Protein AF-F5T907-F1 (afdb_monomer_lite)

pLDDT: mean 88.0, std 6.4, range [48.5, 95.06]

Structure (mmCIF, N/CA/C/O backbone):
data_AF-F5T907-F1
#
_entry.id   AF-F5T907-F1
#
loop_
_atom_site.group_PDB
_atom_site.id
_atom_site.type_symbol
_atom_site.label_atom_id
_atom_site.label_alt_id
_atom_site.label_comp_id
_atom_site.label_asym_id
_atom_site.label_entity_id
_atom_site.label_seq_id
_atom_site.pdbx_PDB_ins_code
_atom_site.Cartn_x
_atom_site.Cartn_y
_atom_site.Cartn_z
_atom_site.occupancy
_atom_site.B_iso_or_equiv
_atom_site.auth_seq_id
_atom_site.auth_comp_id
_atom_site.auth_asym_id
_atom_site.auth_atom_id
_atom_site.pdbx_PDB_model_num
ATOM 1 N N . MET A 1 1 ? 16.465 23.107 -30.057 1.00 48.50 1 MET A N 1
ATOM 2 C CA . MET A 1 1 ? 15.741 22.705 -28.837 1.00 48.50 1 MET A CA 1
ATOM 3 C C . MET A 1 1 ? 14.932 23.915 -28.417 1.00 48.50 1 MET A C 1
ATOM 5 O O . MET A 1 1 ? 15.476 24.813 -27.793 1.00 48.50 1 MET A O 1
ATOM 9 N N . SER A 1 2 ? 13.709 24.010 -28.932 1.00 58.84 2 SER A N 1
ATOM 10 C CA . SER A 1 2 ? 12.733 25.042 -28.563 1.00 58.84 2 SER A CA 1
ATOM 11 C C . SER A 1 2 ? 12.235 24.749 -27.141 1.00 58.84 2 SER A C 1
ATOM 13 O O . SER A 1 2 ? 12.276 23.588 -26.743 1.00 58.84 2 SER A O 1
ATOM 15 N N . ASP A 1 3 ? 11.837 25.770 -26.382 1.00 72.88 3 ASP A N 1
ATOM 16 C CA . ASP A 1 3 ? 11.489 25.746 -24.950 1.00 72.88 3 ASP A CA 1
ATOM 17 C C . ASP A 1 3 ? 10.916 24.425 -24.375 1.00 72.88 3 ASP A C 1
ATOM 19 O O . ASP A 1 3 ? 10.086 23.791 -25.031 1.00 72.88 3 ASP A O 1
ATOM 23 N N . PRO A 1 4 ? 11.239 24.045 -23.114 1.00 76.94 4 PRO A N 1
ATOM 24 C CA . PRO A 1 4 ? 10.761 22.814 -22.454 1.00 76.94 4 PRO A CA 1
ATOM 25 C C . PRO A 1 4 ? 9.241 22.596 -22.454 1.00 76.94 4 PRO A C 1
ATOM 27 O O . PRO A 1 4 ? 8.782 21.466 -22.317 1.00 76.94 4 PRO A O 1
ATOM 30 N N . PHE A 1 5 ? 8.468 23.676 -22.589 1.00 83.94 5 PHE A N 1
ATOM 31 C CA . PHE A 1 5 ? 7.004 23.669 -22.603 1.00 83.94 5 PHE A CA 1
ATOM 32 C C . PHE A 1 5 ? 6.407 23.999 -23.980 1.00 83.94 5 PHE A C 1
ATOM 34 O O . PHE A 1 5 ? 5.199 24.199 -24.094 1.00 83.94 5 PHE A O 1
ATOM 41 N N . SER A 1 6 ? 7.231 24.096 -25.026 1.00 83.94 6 SER A N 1
ATOM 42 C CA . SER A 1 6 ? 6.741 24.321 -26.386 1.00 83.94 6 SER A CA 1
ATOM 43 C C . SER A 1 6 ? 6.030 23.078 -26.927 1.00 83.94 6 SER A C 1
ATOM 45 O O . SER A 1 6 ? 6.387 21.941 -26.613 1.00 83.94 6 SER A O 1
ATOM 47 N N . LEU A 1 7 ? 4.983 23.297 -27.728 1.00 81.44 7 LEU A N 1
ATOM 48 C CA . LEU A 1 7 ? 4.247 22.206 -28.362 1.00 81.44 7 LEU A CA 1
ATOM 49 C C . LEU A 1 7 ? 5.152 21.457 -29.354 1.00 81.44 7 LEU A C 1
ATOM 51 O O . LEU A 1 7 ? 5.982 22.084 -30.020 1.00 81.44 7 LEU A O 1
ATOM 55 N N . PRO A 1 8 ? 4.991 20.128 -29.477 1.00 77.94 8 PRO A N 1
ATOM 56 C CA . PRO A 1 8 ? 5.799 19.330 -30.383 1.00 77.94 8 PRO A CA 1
ATOM 57 C C . PRO A 1 8 ? 5.642 19.830 -31.822 1.00 77.94 8 PRO A C 1
ATOM 59 O O . PRO A 1 8 ? 4.534 19.995 -32.327 1.00 77.94 8 PRO A O 1
ATOM 62 N N . THR A 1 9 ? 6.768 20.048 -32.498 1.00 80.88 9 THR A N 1
ATOM 63 C CA . THR A 1 9 ? 6.826 20.523 -33.889 1.00 80.88 9 THR A CA 1
ATOM 64 C C . THR A 1 9 ? 6.369 19.479 -34.907 1.00 80.88 9 THR A C 1
ATOM 66 O O . THR A 1 9 ? 6.075 19.827 -36.047 1.00 80.88 9 THR A O 1
ATOM 69 N N . SER A 1 10 ? 6.302 18.204 -34.520 1.00 81.56 10 SER A N 1
ATOM 70 C CA . SER A 1 10 ? 5.773 17.122 -35.350 1.00 81.56 10 SER A CA 1
ATOM 71 C C . SER A 1 10 ? 5.098 16.060 -34.486 1.00 81.56 10 SER A C 1
ATOM 73 O O . SER A 1 10 ? 5.530 15.784 -33.366 1.00 81.56 10 SER A O 1
ATOM 75 N N . PHE A 1 11 ? 4.026 15.468 -35.008 1.00 81.19 11 PHE A N 1
ATOM 76 C CA . PHE A 1 11 ? 3.366 14.328 -34.383 1.00 81.19 11 PHE A CA 1
ATOM 77 C C . PHE A 1 11 ? 4.075 13.045 -34.837 1.00 81.19 11 PHE A C 1
ATOM 79 O O . 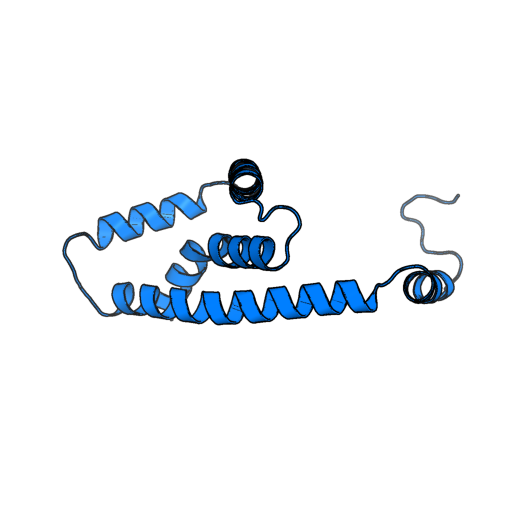PHE A 1 11 ? 4.004 12.695 -36.013 1.00 81.19 11 PHE A O 1
ATOM 86 N N . SER A 1 12 ? 4.779 12.361 -33.928 1.00 84.31 12 SER A N 1
ATOM 87 C CA . SER A 1 12 ? 5.465 11.092 -34.214 1.00 84.31 12 SER A CA 1
ATOM 88 C C . SER A 1 12 ? 5.005 9.987 -33.266 1.00 84.31 12 SER A C 1
ATOM 90 O O . SER A 1 12 ? 4.991 10.156 -32.046 1.00 84.31 12 SER A O 1
ATOM 92 N N . LEU A 1 13 ? 4.646 8.841 -33.847 1.00 87.44 13 LEU A N 1
ATOM 93 C CA . LEU A 1 13 ? 4.290 7.609 -33.135 1.00 87.44 13 LEU A CA 1
ATOM 94 C C . LEU A 1 13 ? 5.496 6.679 -32.915 1.00 87.44 13 LEU A C 1
ATOM 96 O O . LEU A 1 13 ? 5.388 5.682 -32.203 1.00 87.44 13 LEU A O 1
ATOM 100 N N . GLU A 1 14 ? 6.652 7.019 -33.483 1.00 85.38 14 GLU A N 1
ATOM 101 C CA . GLU A 1 14 ? 7.873 6.210 -33.449 1.00 85.38 14 GLU A CA 1
ATOM 102 C C . GLU A 1 14 ? 8.372 5.894 -32.021 1.00 85.38 14 GLU A C 1
ATOM 104 O O . GLU A 1 14 ? 8.703 4.731 -31.756 1.00 85.38 14 GLU A O 1
ATOM 109 N N . PRO A 1 15 ? 8.343 6.840 -31.051 1.00 85.00 15 PRO A N 1
ATOM 110 C CA . PRO A 1 15 ? 8.750 6.550 -29.675 1.00 85.00 15 PRO A CA 1
ATOM 111 C C . PRO A 1 15 ? 7.873 5.488 -29.005 1.00 85.00 15 PRO A C 1
ATOM 113 O O . PRO A 1 15 ? 8.373 4.696 -28.210 1.00 85.00 15 PRO A O 1
ATOM 116 N N . TYR A 1 16 ? 6.582 5.428 -29.348 1.00 84.06 16 TYR A N 1
ATOM 117 C CA . TYR A 1 16 ? 5.672 4.427 -28.796 1.00 84.06 16 TYR A CA 1
ATOM 118 C C . TYR A 1 16 ? 6.034 3.036 -29.316 1.00 84.06 16 TYR A C 1
ATOM 120 O O . TYR A 1 16 ? 6.269 2.136 -28.514 1.00 84.06 16 TYR A O 1
ATOM 128 N N . SER A 1 17 ? 6.180 2.864 -30.636 1.00 85.31 17 SER A N 1
ATOM 129 C CA . SER A 1 17 ? 6.597 1.581 -31.230 1.00 85.31 17 SER A CA 1
ATOM 130 C C . SER A 1 17 ? 7.974 1.114 -30.749 1.00 85.31 17 SER A C 1
ATOM 132 O O . SER A 1 17 ? 8.205 -0.085 -30.577 1.00 85.31 17 SER A O 1
ATOM 134 N N . TYR A 1 18 ? 8.881 2.057 -30.484 1.00 87.69 18 TYR A N 1
ATOM 135 C CA . TYR A 1 18 ? 10.219 1.770 -29.982 1.00 87.69 18 TYR A CA 1
ATOM 136 C C . TYR A 1 18 ? 10.196 1.146 -28.579 1.00 87.69 18 TYR A C 1
ATOM 138 O O . TYR A 1 18 ? 10.950 0.208 -28.321 1.00 87.69 18 TYR A O 1
ATOM 146 N N . ILE A 1 19 ? 9.303 1.595 -27.690 1.00 86.62 19 ILE A N 1
ATOM 147 C CA . ILE A 1 19 ? 9.174 1.037 -26.334 1.00 86.62 19 ILE A CA 1
ATOM 148 C C . ILE A 1 19 ? 8.721 -0.426 -26.387 1.00 86.62 19 ILE A C 1
ATOM 150 O O . ILE A 1 19 ? 9.337 -1.266 -25.736 1.00 86.62 19 ILE A O 1
ATOM 154 N N . PHE A 1 20 ? 7.709 -0.743 -27.202 1.00 84.06 20 PHE A N 1
ATOM 155 C CA . PHE A 1 20 ? 7.212 -2.118 -27.359 1.00 84.06 20 PHE A CA 1
ATOM 156 C C . PHE A 1 20 ? 8.227 -3.064 -28.011 1.00 84.06 20 PHE A C 1
ATOM 158 O O . PHE A 1 20 ? 8.153 -4.269 -27.799 1.00 84.06 20 PHE A O 1
ATOM 165 N N . SER A 1 21 ? 9.157 -2.531 -28.810 1.00 83.44 21 SER A N 1
ATOM 166 C CA . SER A 1 21 ? 10.161 -3.337 -29.515 1.00 83.44 21 SER A CA 1
ATOM 167 C C . SER A 1 21 ? 11.440 -3.545 -28.699 1.00 83.44 21 SER A C 1
ATOM 169 O O . SER A 1 21 ? 12.095 -4.574 -28.835 1.00 83.44 21 SER A O 1
ATOM 171 N N . LYS A 1 22 ? 11.835 -2.557 -27.883 1.00 83.38 22 LYS A N 1
ATOM 172 C CA . LYS A 1 22 ? 13.120 -2.561 -27.166 1.00 83.38 22 LYS A CA 1
ATOM 173 C C . LYS A 1 22 ? 13.020 -3.008 -25.708 1.00 83.38 22 LYS A C 1
ATOM 175 O O . LYS A 1 22 ? 14.021 -3.450 -25.150 1.00 83.38 22 LYS A O 1
ATOM 180 N N . TYR A 1 23 ? 11.845 -2.895 -25.097 1.00 83.25 23 TYR A N 1
ATOM 181 C CA . TYR A 1 23 ? 11.600 -3.299 -23.716 1.00 83.25 23 TYR A CA 1
ATOM 182 C C . TYR A 1 23 ? 10.510 -4.365 -23.661 1.00 83.25 23 TYR A C 1
ATOM 184 O O . TYR A 1 23 ? 9.584 -4.350 -24.470 1.00 83.25 23 TYR A O 1
ATOM 192 N N . ASP A 1 24 ? 10.568 -5.238 -22.652 1.00 83.94 24 ASP A N 1
ATOM 193 C CA . ASP A 1 24 ? 9.463 -6.148 -22.327 1.00 83.94 24 ASP A CA 1
ATOM 194 C C . ASP A 1 24 ? 8.325 -5.394 -21.616 1.00 83.94 24 ASP A C 1
ATOM 196 O O . ASP A 1 24 ? 7.984 -5.617 -20.453 1.00 83.94 24 ASP A O 1
ATOM 200 N N . PHE A 1 25 ? 7.758 -4.420 -22.326 1.00 87.00 25 PHE A N 1
ATOM 201 C CA . PHE A 1 25 ? 6.680 -3.584 -21.820 1.00 87.00 25 PHE A CA 1
ATOM 202 C C . PHE A 1 25 ? 5.445 -4.425 -21.478 1.00 87.00 25 PHE A C 1
ATOM 204 O O . PHE A 1 25 ? 4.785 -4.178 -20.470 1.00 87.00 25 PHE A O 1
ATOM 211 N N . VAL A 1 26 ? 5.158 -5.447 -22.292 1.00 87.25 26 VAL A N 1
ATOM 212 C CA . VAL A 1 26 ? 4.017 -6.347 -22.089 1.00 87.25 26 VAL A CA 1
ATOM 213 C C . VAL A 1 26 ? 4.202 -7.170 -20.813 1.00 87.25 26 VAL A C 1
ATOM 215 O O . VAL A 1 26 ? 3.272 -7.234 -20.011 1.00 8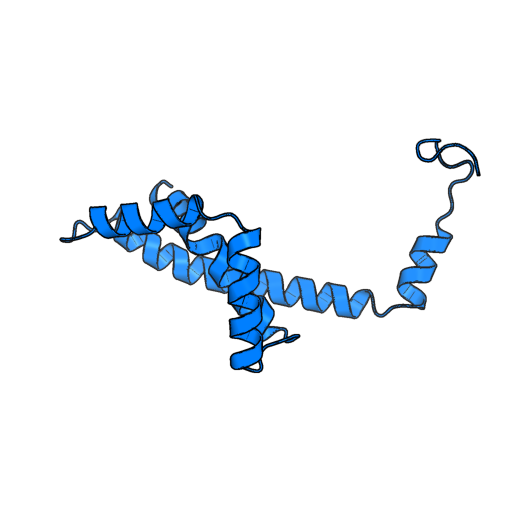7.25 26 VAL A O 1
ATOM 218 N N . GLY A 1 27 ? 5.390 -7.732 -20.568 1.00 87.94 27 GLY A N 1
ATOM 219 C CA . GLY A 1 27 ? 5.690 -8.459 -19.335 1.00 87.94 27 GLY A CA 1
ATOM 220 C C . GLY A 1 27 ? 5.571 -7.583 -18.087 1.00 87.94 27 GLY A C 1
ATOM 221 O O . GLY A 1 27 ? 4.876 -7.948 -17.137 1.00 87.94 27 GLY A O 1
ATOM 222 N N . CYS A 1 28 ? 6.154 -6.379 -18.094 1.00 87.12 28 CYS A N 1
ATOM 223 C CA . CYS A 1 28 ? 6.018 -5.430 -16.981 1.00 87.12 28 CYS A CA 1
ATOM 224 C C . CYS A 1 28 ? 4.558 -5.017 -16.731 1.00 87.12 28 CYS A C 1
ATOM 226 O O . CYS A 1 28 ? 4.127 -4.914 -15.576 1.00 87.12 28 CYS A O 1
ATOM 228 N N . PHE A 1 29 ? 3.786 -4.806 -17.798 1.00 90.12 29 PHE A N 1
ATOM 229 C CA . PHE A 1 29 ? 2.374 -4.451 -17.709 1.00 90.12 29 PHE A CA 1
ATOM 230 C C . PHE A 1 29 ? 1.533 -5.588 -17.117 1.00 90.12 29 PHE A C 1
ATOM 232 O O . PHE A 1 29 ? 0.717 -5.355 -16.221 1.00 90.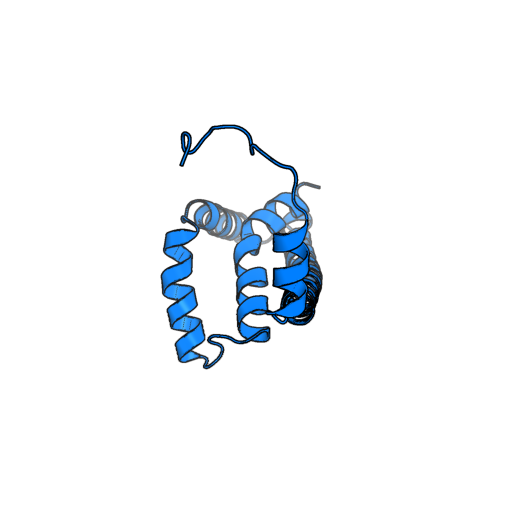12 29 PHE A O 1
ATOM 239 N N . LEU A 1 30 ? 1.759 -6.826 -17.565 1.00 92.94 30 LEU A N 1
ATOM 240 C CA . LEU A 1 30 ? 1.072 -8.005 -17.040 1.00 92.94 30 LEU A CA 1
ATOM 241 C C . LEU A 1 30 ? 1.431 -8.264 -15.577 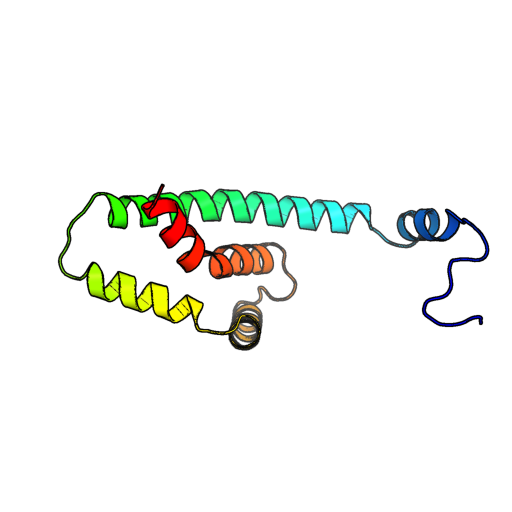1.00 92.94 30 LEU A C 1
ATOM 243 O O . LEU A 1 30 ? 0.529 -8.478 -14.769 1.00 92.94 30 LEU A O 1
ATOM 247 N N . ASN A 1 31 ? 2.712 -8.166 -15.212 1.00 92.31 31 ASN A N 1
ATOM 248 C CA . ASN A 1 31 ? 3.159 -8.305 -13.825 1.00 92.31 31 ASN A CA 1
ATOM 249 C C . ASN A 1 31 ? 2.488 -7.270 -12.915 1.00 92.31 31 ASN A C 1
ATOM 251 O O . ASN A 1 31 ? 1.950 -7.626 -11.868 1.00 92.31 31 ASN A O 1
ATOM 255 N N . SER A 1 32 ? 2.456 -6.004 -13.339 1.00 92.12 32 SER A N 1
ATOM 256 C CA . SER A 1 32 ? 1.807 -4.927 -12.582 1.00 92.12 32 SER A CA 1
ATOM 257 C C . SER A 1 32 ? 0.308 -5.177 -12.429 1.00 92.12 32 SER A C 1
ATOM 259 O O . SER A 1 32 ? -0.226 -5.092 -11.328 1.00 92.12 32 SER A O 1
ATOM 261 N N . THR A 1 33 ? -0.366 -5.561 -13.516 1.00 94.25 33 THR A N 1
ATOM 262 C CA . THR A 1 33 ? -1.806 -5.848 -13.512 1.00 94.25 33 THR A CA 1
ATOM 263 C C . THR A 1 33 ? -2.140 -7.014 -12.584 1.00 94.25 33 THR A C 1
ATOM 265 O O . THR A 1 33 ? -3.054 -6.913 -11.765 1.00 94.25 33 THR A O 1
ATOM 268 N N . LEU A 1 34 ? -1.382 -8.109 -12.668 1.00 93.94 34 LEU A N 1
ATOM 269 C CA . LEU A 1 34 ? -1.599 -9.303 -11.857 1.00 93.94 34 LEU A CA 1
ATOM 270 C C . LEU A 1 34 ? -1.354 -9.023 -10.371 1.00 93.94 34 LEU A C 1
ATOM 272 O O . LEU A 1 34 ? -2.165 -9.413 -9.527 1.00 93.94 34 LEU A O 1
ATOM 276 N N . VAL A 1 35 ? -0.282 -8.298 -10.046 1.00 93.69 35 VAL A N 1
ATOM 277 C CA . VAL A 1 35 ? 0.024 -7.888 -8.670 1.00 93.69 35 VAL A CA 1
ATOM 278 C C . VAL A 1 35 ? -1.051 -6.951 -8.126 1.00 93.69 35 VAL A C 1
ATOM 280 O O . VAL A 1 35 ? -1.585 -7.200 -7.050 1.00 93.69 35 VAL A O 1
ATOM 283 N N . SER A 1 36 ? -1.428 -5.901 -8.859 1.00 93.12 36 SER A N 1
ATOM 284 C CA . SER A 1 36 ? -2.430 -4.940 -8.388 1.00 93.12 36 SER A CA 1
ATOM 285 C C . SER A 1 36 ? -3.804 -5.580 -8.193 1.00 93.12 36 SER A C 1
ATOM 287 O O . SER A 1 36 ? -4.463 -5.306 -7.188 1.00 93.12 36 SER A O 1
ATOM 289 N N . LEU A 1 37 ? -4.237 -6.451 -9.111 1.00 95.06 37 LEU A N 1
ATOM 290 C CA . LEU A 1 37 ? -5.538 -7.114 -9.029 1.00 95.06 37 LEU A CA 1
ATOM 291 C C . LEU A 1 37 ? -5.592 -8.118 -7.871 1.00 95.06 37 LEU A C 1
ATOM 293 O O . LEU A 1 37 ? -6.525 -8.083 -7.068 1.00 95.06 37 LEU A O 1
ATOM 297 N N . SER A 1 38 ? -4.577 -8.980 -7.749 1.00 93.94 38 SER A N 1
ATOM 298 C CA . SER A 1 38 ? -4.506 -9.971 -6.666 1.00 93.94 38 SER A CA 1
ATOM 299 C C . SER A 1 38 ? -4.392 -9.308 -5.292 1.00 93.94 38 SER A C 1
ATOM 301 O O . SER A 1 38 ? -5.142 -9.662 -4.380 1.00 93.94 38 SER A O 1
ATOM 303 N N . ALA A 1 39 ? -3.531 -8.294 -5.155 1.00 93.69 39 ALA A N 1
ATOM 304 C CA . ALA A 1 39 ? -3.381 -7.539 -3.918 1.00 93.69 39 ALA A CA 1
ATOM 305 C C . ALA A 1 39 ? -4.684 -6.831 -3.532 1.00 93.69 39 ALA A C 1
ATOM 307 O O . ALA A 1 39 ? -5.082 -6.885 -2.373 1.00 93.69 39 ALA A O 1
ATOM 308 N N . THR A 1 40 ? -5.385 -6.220 -4.492 1.00 93.81 40 THR A N 1
ATOM 309 C CA . THR A 1 40 ? -6.646 -5.510 -4.229 1.00 93.81 40 THR A CA 1
ATOM 310 C C . THR A 1 40 ? -7.752 -6.462 -3.783 1.00 93.81 40 THR A C 1
ATOM 312 O O . THR A 1 40 ? -8.439 -6.166 -2.809 1.00 93.81 40 THR A O 1
ATOM 315 N N . LEU A 1 41 ? -7.912 -7.616 -4.440 1.00 94.88 41 LEU A N 1
ATOM 316 C CA . LEU A 1 41 ? -8.913 -8.616 -4.053 1.00 94.88 41 LEU A CA 1
ATOM 317 C C . LEU A 1 41 ? -8.659 -9.152 -2.639 1.00 94.88 41 LEU A C 1
ATOM 319 O O . LEU A 1 41 ? -9.575 -9.186 -1.818 1.00 94.88 41 LEU A O 1
ATOM 323 N N . LEU A 1 42 ? -7.412 -9.522 -2.335 1.00 94.50 42 LEU A N 1
ATOM 324 C CA . LEU A 1 42 ? -7.033 -10.011 -1.008 1.00 94.50 42 LEU A CA 1
ATOM 325 C C . LEU A 1 42 ? -7.208 -8.938 0.068 1.00 94.50 42 LEU A C 1
ATOM 327 O O . LEU A 1 42 ? -7.787 -9.203 1.121 1.00 94.50 42 LEU A O 1
ATOM 331 N N . ALA A 1 43 ? -6.751 -7.719 -0.210 1.00 94.31 43 ALA A N 1
ATOM 332 C CA . ALA A 1 43 ? -6.902 -6.583 0.682 1.00 94.31 43 ALA A CA 1
ATOM 333 C C . ALA A 1 43 ? -8.380 -6.313 0.985 1.00 94.31 43 ALA A C 1
ATOM 335 O O . ALA A 1 43 ? -8.760 -6.204 2.145 1.00 94.31 43 ALA A O 1
ATOM 336 N N . LEU A 1 44 ? -9.235 -6.284 -0.040 1.00 94.12 44 LEU A N 1
ATOM 337 C CA . LEU A 1 44 ? -10.661 -6.017 0.113 1.00 94.12 44 LEU A CA 1
ATOM 338 C C . LEU A 1 44 ? -11.356 -7.071 0.981 1.00 94.12 44 LEU A C 1
ATOM 340 O O . LEU A 1 44 ? -12.143 -6.701 1.848 1.00 94.12 44 LEU A O 1
ATOM 344 N N . LEU A 1 45 ? -11.019 -8.355 0.816 1.00 94.44 45 LEU A N 1
ATOM 345 C CA . LEU A 1 45 ? -11.525 -9.425 1.682 1.00 94.44 45 LEU A CA 1
ATOM 346 C C . LEU A 1 45 ? -11.138 -9.193 3.150 1.00 94.44 45 LEU A C 1
ATOM 348 O O . LEU A 1 45 ? -12.002 -9.201 4.026 1.00 94.44 45 LEU A O 1
ATOM 352 N N . ILE A 1 46 ? -9.858 -8.923 3.420 1.00 93.00 46 ILE A N 1
ATOM 353 C CA . ILE A 1 46 ? -9.346 -8.709 4.783 1.00 93.00 46 ILE A CA 1
ATOM 354 C C . ILE A 1 46 ? -9.968 -7.454 5.411 1.00 93.00 46 ILE A C 1
ATOM 356 O O . ILE A 1 46 ? -10.424 -7.473 6.557 1.00 93.00 46 ILE A O 1
ATOM 360 N N . TYR A 1 47 ? -10.012 -6.352 4.663 1.00 93.69 47 TYR A N 1
ATOM 361 C CA . TYR A 1 47 ? -10.525 -5.079 5.156 1.00 93.69 47 TYR A CA 1
ATOM 362 C C . TYR A 1 47 ? -12.028 -5.124 5.391 1.00 93.69 47 TYR A C 1
ATOM 364 O O . TYR A 1 47 ? -12.488 -4.562 6.380 1.00 93.69 47 TYR A O 1
ATOM 372 N N . ALA A 1 48 ? -12.790 -5.804 4.529 1.00 94.12 48 ALA A N 1
ATOM 373 C CA . ALA A 1 48 ? -14.225 -5.979 4.711 1.00 94.12 48 ALA A CA 1
ATOM 374 C C . ALA A 1 48 ? -14.529 -6.760 5.994 1.00 94.12 48 ALA A C 1
ATOM 376 O O . ALA A 1 48 ? -15.398 -6.354 6.764 1.00 94.12 48 ALA A O 1
ATOM 377 N N . MET A 1 49 ? -13.770 -7.824 6.279 1.00 92.75 49 MET A N 1
ATOM 378 C CA . MET A 1 49 ? -13.904 -8.575 7.531 1.00 92.75 49 MET A CA 1
ATOM 379 C C . MET A 1 49 ? -13.620 -7.694 8.754 1.00 92.75 49 MET A C 1
ATOM 381 O O . MET A 1 49 ? -14.394 -7.699 9.712 1.00 92.75 49 MET A O 1
ATOM 385 N N . GLY A 1 50 ? -12.545 -6.900 8.716 1.00 90.88 50 GLY A N 1
ATOM 386 C CA . GLY A 1 50 ? -12.211 -5.967 9.794 1.00 90.88 50 GLY A CA 1
ATOM 387 C C . GLY A 1 50 ? -13.275 -4.881 9.983 1.00 90.88 50 GLY A C 1
ATOM 388 O O . GLY A 1 50 ? -13.771 -4.676 11.091 1.00 90.88 50 GLY A O 1
ATOM 389 N N . ALA A 1 51 ? -13.670 -4.221 8.895 1.00 92.12 51 ALA A N 1
ATOM 390 C CA . ALA A 1 51 ? -14.683 -3.171 8.893 1.00 92.12 51 ALA A CA 1
ATOM 391 C C . ALA A 1 51 ? -16.037 -3.669 9.405 1.00 92.12 51 ALA A C 1
ATOM 393 O O . ALA A 1 51 ? -16.679 -2.974 10.190 1.00 92.12 51 ALA A O 1
ATOM 394 N N . TYR A 1 52 ? -16.436 -4.892 9.045 1.00 93.06 52 TYR A N 1
ATOM 395 C CA . TYR A 1 52 ? -17.670 -5.505 9.528 1.00 93.06 52 TYR A CA 1
ATOM 396 C C . TYR A 1 52 ? -17.698 -5.624 11.057 1.00 93.06 52 TYR A C 1
ATOM 398 O O . TYR A 1 52 ? -18.706 -5.300 11.690 1.00 93.06 52 TYR A O 1
ATOM 406 N N . VAL A 1 53 ? -16.580 -6.028 11.672 1.00 91.56 53 VAL A N 1
ATOM 407 C CA . VAL A 1 53 ? -16.477 -6.126 13.135 1.00 91.56 53 VAL A CA 1
ATOM 408 C C . VAL A 1 53 ? -16.608 -4.749 13.787 1.00 91.56 53 VAL A C 1
ATOM 410 O O . VAL A 1 53 ? -17.376 -4.592 14.738 1.00 91.56 53 VAL A O 1
ATOM 413 N N . PHE A 1 54 ? -15.916 -3.738 13.254 1.00 89.56 54 PHE A N 1
ATOM 414 C CA . PHE A 1 54 ? -16.009 -2.363 13.755 1.00 89.56 54 PHE A CA 1
ATOM 415 C C . PHE A 1 54 ? -17.400 -1.745 13.567 1.00 89.56 54 PHE A C 1
ATOM 417 O O . PHE A 1 54 ? -17.853 -1.007 14.445 1.00 89.56 54 PHE A O 1
ATOM 424 N N . ALA A 1 55 ? -18.091 -2.054 12.470 1.00 90.31 55 ALA A N 1
ATOM 425 C CA . ALA A 1 55 ? -19.420 -1.529 12.179 1.00 90.31 55 ALA A CA 1
ATOM 426 C C . ALA A 1 55 ? -20.507 -2.184 13.047 1.00 90.31 55 ALA A C 1
ATOM 428 O O . ALA A 1 55 ? -21.335 -1.488 13.632 1.00 90.31 55 ALA A O 1
ATOM 429 N N . LYS A 1 56 ? -20.502 -3.520 13.164 1.00 88.81 56 LYS A N 1
ATOM 430 C CA . LYS A 1 56 ? -21.627 -4.274 13.740 1.00 88.81 56 LYS A CA 1
ATOM 431 C C . LYS A 1 56 ? -21.487 -4.587 15.231 1.00 88.81 56 LYS A C 1
ATOM 433 O O . LYS A 1 56 ? -22.500 -4.694 15.918 1.00 88.81 56 LYS A O 1
ATOM 438 N N . TYR A 1 57 ? -20.267 -4.735 15.751 1.00 90.25 57 TYR A N 1
ATOM 439 C CA . TYR A 1 57 ? -20.045 -5.162 17.135 1.00 90.25 57 TYR A CA 1
ATOM 440 C C . TYR A 1 57 ? -19.594 -4.007 18.036 1.00 90.25 57 TYR A C 1
ATOM 442 O O . TYR A 1 57 ? -18.856 -3.103 17.631 1.00 90.25 57 TYR A O 1
ATOM 450 N N . ASN A 1 58 ? -20.025 -4.055 19.299 1.00 85.56 58 ASN A N 1
ATOM 451 C CA . ASN A 1 58 ? -19.573 -3.168 20.368 1.00 85.56 58 ASN A CA 1
ATOM 452 C C . ASN A 1 58 ? -18.809 -4.007 21.394 1.00 85.56 58 ASN A C 1
ATOM 454 O O . ASN A 1 58 ? -19.411 -4.710 22.199 1.00 85.56 58 ASN A O 1
ATOM 458 N N . PHE A 1 59 ? -17.481 -3.960 21.321 1.00 91.19 59 PHE A N 1
ATOM 459 C CA . PHE A 1 59 ? -16.580 -4.722 22.184 1.00 91.19 59 PHE A CA 1
ATOM 460 C C . PHE A 1 59 ? -15.711 -3.777 23.033 1.00 91.19 59 PHE A C 1
ATOM 462 O O . PHE A 1 59 ? -15.427 -2.647 22.606 1.00 91.19 59 PHE A O 1
ATOM 469 N N . PRO A 1 60 ? -15.274 -4.204 24.232 1.00 86.94 60 PRO A N 1
ATOM 470 C CA . PRO A 1 60 ? -14.391 -3.396 25.066 1.00 86.94 60 PRO A CA 1
ATOM 471 C C . PRO A 1 60 ? -13.050 -3.183 24.345 1.00 86.94 60 PRO A C 1
ATOM 473 O O . PRO A 1 60 ? -12.385 -4.140 23.965 1.00 86.94 60 PRO A O 1
ATOM 476 N N . GLY A 1 61 ? -12.671 -1.920 24.112 1.00 91.00 61 GLY A N 1
ATOM 477 C CA . GLY A 1 61 ? -11.453 -1.544 23.371 1.00 91.00 61 GLY A CA 1
ATOM 478 C C . GLY A 1 61 ? -11.675 -1.046 21.936 1.00 91.00 61 GLY A C 1
ATOM 479 O O . GLY A 1 61 ? -10.728 -0.568 21.313 1.00 91.00 61 GLY A O 1
ATOM 480 N N . LYS A 1 62 ? -12.916 -1.061 21.426 1.00 88.81 62 LYS A N 1
ATOM 481 C CA . LYS A 1 62 ? -13.267 -0.557 20.082 1.00 88.81 62 LYS A CA 1
ATOM 482 C C . LYS A 1 62 ? -12.734 0.852 19.804 1.00 88.81 62 LYS A C 1
ATOM 484 O O . LYS A 1 62 ? -12.091 1.072 18.781 1.00 88.81 62 LYS A O 1
ATOM 489 N N . ASN A 1 63 ? -12.945 1.784 20.734 1.00 89.00 63 ASN A N 1
ATOM 490 C CA . ASN A 1 63 ? -12.490 3.170 20.583 1.00 89.00 63 ASN A CA 1
ATOM 491 C C . ASN A 1 63 ? -10.962 3.285 20.568 1.00 89.00 63 ASN A C 1
ATOM 493 O O . ASN A 1 63 ? -10.422 4.072 19.798 1.00 89.00 63 ASN A O 1
ATOM 497 N N . LEU A 1 64 ? -10.261 2.481 21.374 1.00 93.19 64 LEU A N 1
ATOM 498 C CA . LEU A 1 64 ? -8.800 2.483 21.404 1.00 93.19 64 LEU A CA 1
ATOM 499 C C . LEU A 1 64 ? -8.229 2.016 20.061 1.00 93.19 64 LEU A C 1
ATOM 501 O O . LEU A 1 64 ? -7.386 2.699 19.486 1.00 93.19 64 LEU A O 1
ATOM 505 N N . LEU A 1 65 ? -8.726 0.894 19.530 1.00 91.06 65 LEU A N 1
ATOM 506 C CA . LEU A 1 65 ? -8.297 0.400 18.220 1.00 91.06 65 LEU A CA 1
ATOM 507 C C . LEU A 1 65 ? -8.633 1.389 17.100 1.00 91.06 65 LEU A C 1
ATOM 509 O O . LEU A 1 65 ? -7.816 1.599 16.210 1.00 91.06 65 LEU A O 1
ATOM 513 N N . PHE A 1 66 ? -9.803 2.029 17.154 1.00 87.12 66 PHE A N 1
ATOM 514 C CA . PHE A 1 66 ? -10.195 3.039 16.172 1.00 87.12 66 PHE A CA 1
ATOM 515 C C . PHE A 1 66 ? -9.246 4.248 16.167 1.00 87.12 66 PHE A C 1
ATOM 517 O O . PHE A 1 66 ? -8.841 4.720 15.102 1.00 87.12 66 PHE A O 1
ATOM 524 N N . ILE A 1 67 ? -8.841 4.722 17.350 1.00 89.88 67 ILE A N 1
ATOM 525 C CA . ILE A 1 67 ? -7.857 5.803 17.490 1.00 89.88 67 ILE A CA 1
ATOM 526 C C . ILE A 1 67 ? -6.495 5.362 16.945 1.00 89.88 67 ILE A C 1
ATOM 528 O O . ILE A 1 67 ? -5.905 6.087 16.146 1.00 89.88 67 ILE A O 1
ATOM 532 N N . LEU A 1 68 ? -6.020 4.166 17.311 1.00 91.12 68 LEU A N 1
ATOM 533 C CA . LEU A 1 68 ? -4.753 3.623 16.808 1.00 91.12 68 LEU A CA 1
ATOM 534 C C . LEU A 1 68 ? -4.742 3.542 15.278 1.00 91.12 68 LEU A C 1
ATOM 536 O O . LEU A 1 68 ? -3.795 4.014 14.651 1.00 91.12 68 LEU A O 1
ATOM 540 N N . TYR A 1 69 ? -5.816 3.030 14.673 1.00 87.56 69 TYR A N 1
ATOM 541 C CA . TYR A 1 69 ? -5.969 3.005 13.219 1.00 87.56 69 TYR A CA 1
ATOM 542 C C . TYR A 1 69 ? -5.924 4.402 12.607 1.00 87.56 69 TYR A C 1
ATOM 544 O O . TYR A 1 69 ? -5.201 4.629 11.637 1.00 87.56 69 TYR A O 1
ATOM 552 N N . SER A 1 70 ? -6.642 5.353 13.199 1.00 88.12 70 SER A N 1
ATOM 553 C CA . SER A 1 70 ? -6.710 6.728 12.701 1.00 88.12 70 SER A CA 1
ATOM 554 C C . SER A 1 70 ? -5.347 7.429 12.735 1.00 88.12 70 SER A C 1
ATOM 556 O O . SER A 1 70 ? -5.013 8.157 11.804 1.00 88.12 70 SER A O 1
ATOM 558 N N . ILE A 1 71 ? -4.512 7.168 13.748 1.00 91.44 71 ILE A N 1
ATOM 559 C CA . ILE A 1 71 ? -3.163 7.753 13.850 1.00 91.44 71 ILE A CA 1
ATOM 560 C C . ILE A 1 71 ? -2.262 7.295 12.694 1.00 91.44 71 ILE A C 1
ATOM 562 O O . ILE A 1 71 ? -1.445 8.075 12.208 1.00 91.44 71 ILE A O 1
ATOM 566 N N . THR A 1 72 ? -2.427 6.070 12.185 1.00 88.69 72 THR A N 1
ATOM 567 C CA . THR A 1 72 ? -1.612 5.582 11.054 1.00 88.69 72 THR A CA 1
ATOM 568 C C . THR A 1 72 ? -1.835 6.364 9.751 1.00 88.69 72 THR A C 1
ATOM 570 O O . THR A 1 72 ? -0.949 6.381 8.889 1.00 88.69 72 THR A O 1
ATOM 573 N N .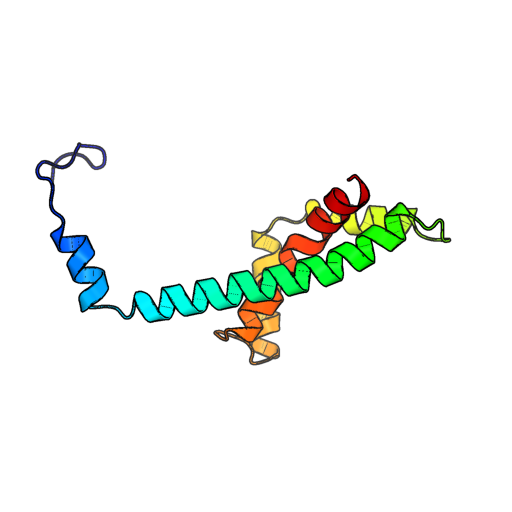 LEU A 1 73 ? -2.978 7.051 9.618 1.00 87.38 73 LEU A N 1
ATOM 574 C CA . LEU A 1 73 ? -3.276 7.942 8.491 1.00 87.38 73 LEU A CA 1
ATOM 575 C C . LEU A 1 73 ? -2.431 9.219 8.528 1.00 87.38 73 LEU A C 1
ATOM 577 O O . LEU A 1 73 ? -2.145 9.789 7.479 1.00 87.38 73 LEU A O 1
ATOM 581 N N . LEU A 1 74 ? -2.002 9.644 9.721 1.00 90.19 74 LEU A N 1
ATOM 582 C CA . LEU A 1 74 ? -1.153 10.822 9.908 1.00 90.19 74 LEU A CA 1
ATOM 583 C C . LEU A 1 74 ? 0.298 10.555 9.500 1.00 90.19 74 LEU A C 1
ATOM 585 O O . LEU A 1 74 ? 1.049 11.494 9.243 1.00 90.19 74 LEU A O 1
ATOM 589 N N . VAL A 1 75 ? 0.709 9.284 9.441 1.00 88.88 75 VAL A N 1
ATOM 590 C CA . VAL A 1 75 ? 2.080 8.914 9.091 1.00 88.88 75 VAL A CA 1
ATOM 591 C C . VAL A 1 75 ? 2.285 9.076 7.577 1.00 88.88 75 VAL A C 1
ATOM 593 O O . VAL A 1 75 ? 1.635 8.363 6.797 1.00 88.88 75 VAL A O 1
ATOM 596 N N . PRO A 1 76 ? 3.220 9.942 7.136 1.00 88.56 76 PRO A N 1
ATOM 597 C CA . PRO A 1 76 ? 3.480 10.174 5.720 1.00 88.56 76 PRO A CA 1
ATOM 598 C C . PRO A 1 76 ? 3.881 8.888 4.997 1.00 88.56 76 PRO A C 1
ATOM 600 O O . PRO A 1 76 ? 4.665 8.090 5.515 1.00 88.56 76 PRO A O 1
ATOM 603 N N . ALA A 1 77 ? 3.398 8.708 3.765 1.00 83.62 77 ALA A N 1
ATOM 604 C CA . ALA A 1 77 ? 3.707 7.525 2.957 1.00 83.62 77 ALA A CA 1
ATOM 605 C C . ALA A 1 77 ? 5.222 7.311 2.784 1.00 83.62 77 ALA A C 1
ATOM 607 O O . ALA A 1 77 ? 5.701 6.190 2.923 1.00 83.62 77 ALA A O 1
ATOM 608 N N . GLN A 1 78 ? 5.975 8.396 2.582 1.00 87.56 78 GLN A N 1
ATOM 609 C CA . GLN A 1 78 ? 7.430 8.350 2.406 1.00 87.56 78 GLN A CA 1
ATOM 610 C C . GLN A 1 78 ? 8.167 7.878 3.670 1.00 87.56 78 GLN A C 1
ATOM 612 O O . GLN A 1 78 ? 9.112 7.102 3.580 1.00 87.56 78 GLN A O 1
ATOM 617 N N . SER A 1 79 ? 7.690 8.270 4.858 1.00 91.19 79 SER A N 1
ATOM 618 C CA . SER A 1 79 ? 8.270 7.829 6.137 1.00 91.19 79 SER A CA 1
ATOM 619 C C . SER A 1 79 ? 8.044 6.332 6.383 1.00 91.19 79 SER A C 1
ATOM 621 O O . SER A 1 79 ? 8.912 5.653 6.921 1.00 91.19 79 SER A O 1
ATOM 623 N N . LYS A 1 80 ? 6.906 5.788 5.924 1.00 87.12 80 LYS A N 1
ATOM 624 C CA . LYS A 1 80 ? 6.596 4.348 5.995 1.00 87.12 80 LYS A CA 1
ATOM 625 C C . LYS A 1 80 ? 7.374 3.518 4.977 1.00 87.12 80 LYS A C 1
ATOM 627 O O . LYS A 1 80 ? 7.690 2.367 5.258 1.00 87.12 80 LYS A O 1
ATOM 632 N N . ALA A 1 81 ? 7.680 4.079 3.809 1.00 88.69 81 ALA A N 1
ATOM 633 C CA . ALA A 1 81 ? 8.364 3.354 2.744 1.00 88.69 81 ALA A CA 1
ATOM 634 C C . ALA A 1 81 ? 9.744 2.849 3.194 1.00 88.69 81 ALA A C 1
ATOM 636 O O . ALA A 1 81 ? 10.043 1.669 3.035 1.00 88.69 81 ALA A O 1
ATOM 637 N N . GLN A 1 82 ? 10.545 3.710 3.832 1.00 91.00 82 GLN A N 1
ATOM 638 C CA . GLN A 1 82 ? 11.895 3.375 4.298 1.00 91.00 82 GLN A CA 1
ATOM 639 C C . GLN A 1 82 ? 11.954 2.094 5.165 1.00 91.00 82 GLN A C 1
ATOM 641 O O . GLN A 1 82 ? 12.681 1.168 4.799 1.00 91.00 82 GLN A O 1
ATOM 646 N N . PRO A 1 83 ? 11.207 1.975 6.283 1.00 91.38 83 PRO A N 1
ATOM 647 C CA . PRO A 1 83 ? 11.237 0.765 7.102 1.00 91.38 83 PRO A CA 1
ATOM 648 C C . PRO A 1 83 ? 10.643 -0.456 6.389 1.00 91.38 83 PRO A C 1
ATOM 650 O O . PRO A 1 83 ? 11.131 -1.565 6.596 1.00 91.38 83 PRO A O 1
ATOM 653 N N . ILE A 1 84 ? 9.639 -0.281 5.523 1.00 90.06 84 ILE A N 1
ATOM 654 C CA . ILE A 1 84 ? 9.062 -1.384 4.738 1.00 90.06 84 ILE A CA 1
ATOM 655 C C . ILE A 1 84 ? 10.102 -1.968 3.772 1.00 90.06 84 ILE A C 1
ATOM 657 O O . ILE A 1 84 ? 10.210 -3.188 3.661 1.00 90.06 84 ILE A O 1
ATOM 661 N N . PHE A 1 85 ? 10.910 -1.129 3.118 1.00 90.06 85 PHE A N 1
ATOM 662 C CA . PHE A 1 85 ? 12.001 -1.600 2.262 1.00 90.06 85 PHE A CA 1
ATOM 663 C C . PHE A 1 85 ? 13.031 -2.414 3.043 1.00 90.06 85 PHE A C 1
ATOM 665 O O . PHE A 1 85 ? 13.399 -3.506 2.610 1.00 90.06 85 PHE A O 1
ATOM 672 N N . PHE A 1 86 ? 13.447 -1.930 4.217 1.00 92.00 86 PHE A N 1
ATOM 673 C CA . PHE A 1 86 ? 14.332 -2.700 5.091 1.00 92.00 86 PHE A CA 1
ATOM 674 C C . PHE A 1 86 ? 13.711 -4.045 5.475 1.00 92.00 86 PHE A C 1
ATOM 676 O O . PHE A 1 86 ? 14.395 -5.063 5.407 1.00 92.00 86 PHE A O 1
ATOM 683 N N . LEU A 1 87 ? 12.425 -4.077 5.828 1.00 92.50 87 LEU A N 1
ATOM 684 C CA . LEU A 1 87 ? 11.724 -5.315 6.163 1.00 92.50 87 LEU A CA 1
ATOM 685 C C . LEU A 1 87 ? 11.725 -6.311 4.992 1.00 92.50 87 LEU A C 1
ATOM 687 O O . LEU A 1 87 ? 12.035 -7.481 5.195 1.00 92.50 87 LEU A O 1
ATOM 691 N N . LEU A 1 88 ? 11.439 -5.862 3.767 1.00 92.56 88 LEU A N 1
ATOM 692 C CA . LEU A 1 88 ? 11.453 -6.723 2.578 1.00 92.56 88 LEU A CA 1
ATOM 693 C C . LEU A 1 88 ? 12.830 -7.332 2.307 1.00 92.56 88 LEU A C 1
ATOM 695 O O . LEU A 1 88 ? 12.912 -8.505 1.948 1.00 92.56 88 LEU A O 1
ATOM 699 N N . ILE A 1 89 ? 13.901 -6.558 2.504 1.00 92.31 89 ILE A N 1
ATOM 700 C CA . ILE A 1 89 ? 15.277 -7.052 2.371 1.00 92.31 89 ILE A CA 1
ATOM 701 C C . ILE A 1 89 ? 15.544 -8.153 3.403 1.00 92.31 89 ILE A C 1
ATOM 703 O O . ILE A 1 89 ? 16.009 -9.228 3.035 1.00 92.31 89 ILE A O 1
ATOM 707 N N . HIS A 1 90 ? 15.183 -7.935 4.673 1.00 92.69 90 HIS A N 1
ATOM 708 C CA . HIS A 1 90 ? 15.358 -8.943 5.729 1.00 92.69 90 HIS A CA 1
ATOM 709 C C . HIS A 1 90 ? 14.547 -10.219 5.469 1.00 92.69 90 HIS A C 1
ATOM 711 O O . HIS A 1 90 ? 14.992 -11.317 5.794 1.00 92.69 90 HIS A O 1
ATOM 717 N N . LEU A 1 91 ? 13.367 -10.084 4.863 1.00 91.81 91 LEU A N 1
ATOM 718 C CA . LEU A 1 91 ? 12.510 -11.208 4.497 1.00 91.81 91 LEU A CA 1
ATOM 719 C C . LEU A 1 91 ? 12.924 -11.893 3.182 1.00 91.81 91 LEU A C 1
ATOM 721 O O . LEU A 1 91 ? 12.261 -12.844 2.782 1.00 91.81 91 LEU A O 1
ATOM 725 N N . ASN A 1 92 ? 13.992 -11.440 2.508 1.00 91.31 92 ASN A N 1
ATOM 726 C CA . ASN A 1 92 ? 14.388 -11.889 1.162 1.00 91.31 92 ASN A CA 1
ATOM 727 C C . ASN A 1 92 ? 13.258 -11.762 0.118 1.00 91.31 92 ASN A C 1
ATOM 729 O O . ASN A 1 92 ? 13.205 -12.500 -0.862 1.00 91.31 92 ASN A O 1
ATOM 733 N N . LEU A 1 93 ? 12.347 -10.811 0.329 1.00 91.50 93 LEU A N 1
ATOM 734 C CA . LEU A 1 93 ? 11.233 -10.483 -0.565 1.00 91.50 93 LEU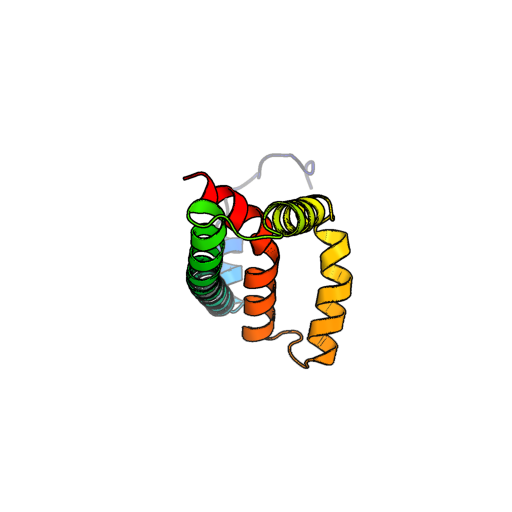 A CA 1
ATOM 735 C C . LEU A 1 93 ? 11.500 -9.204 -1.366 1.00 91.50 93 LEU A C 1
ATOM 737 O O . LEU A 1 93 ? 10.602 -8.691 -2.042 1.00 91.50 93 LEU A O 1
ATOM 741 N N . TYR A 1 94 ? 12.716 -8.671 -1.275 1.00 86.69 94 TYR A N 1
ATOM 742 C CA . TYR A 1 94 ? 13.147 -7.532 -2.066 1.00 86.69 94 TYR A CA 1
ATOM 743 C C . TYR A 1 94 ? 13.122 -7.873 -3.562 1.00 86.69 94 TYR A C 1
ATOM 745 O O . TYR A 1 94 ? 13.510 -8.971 -3.951 1.00 86.69 94 TYR A O 1
ATOM 753 N N . ASP A 1 95 ? 12.627 -6.936 -4.374 1.00 87.12 95 ASP A N 1
ATOM 754 C CA . ASP A 1 95 ? 12.462 -7.082 -5.830 1.00 87.12 95 ASP A CA 1
ATOM 755 C C . ASP A 1 95 ? 11.634 -8.310 -6.270 1.00 87.12 95 ASP A C 1
ATOM 757 O O . ASP A 1 95 ? 11.863 -8.921 -7.310 1.00 87.12 95 ASP A O 1
ATOM 761 N N . SER A 1 96 ? 10.642 -8.697 -5.458 1.00 90.19 96 SER A N 1
ATOM 762 C CA . SER A 1 96 ? 9.762 -9.834 -5.744 1.00 90.19 96 SER A CA 1
ATOM 763 C C . SER A 1 96 ? 8.294 -9.410 -5.885 1.00 90.19 96 SER A C 1
ATOM 765 O O . SER A 1 96 ? 7.797 -8.568 -5.133 1.00 90.19 96 SER A O 1
ATOM 767 N N . LEU A 1 97 ? 7.560 -10.041 -6.811 1.00 88.19 97 LEU A N 1
ATOM 768 C CA . LEU A 1 97 ? 6.106 -9.863 -6.968 1.00 88.19 97 LEU A CA 1
ATOM 769 C C . LEU A 1 97 ? 5.303 -10.119 -5.670 1.00 88.19 97 LEU A C 1
ATOM 771 O O . LEU A 1 97 ? 4.424 -9.306 -5.357 1.00 88.19 97 LEU A O 1
ATOM 775 N N . PRO A 1 98 ? 5.564 -11.187 -4.881 1.00 86.38 98 PRO A N 1
ATOM 776 C CA . PRO A 1 98 ? 4.859 -11.387 -3.614 1.00 86.38 98 PRO A CA 1
ATOM 777 C C . PRO A 1 98 ? 5.216 -10.323 -2.570 1.00 86.38 98 PRO A C 1
ATOM 779 O O . PRO A 1 98 ? 4.327 -9.861 -1.854 1.00 86.38 98 PRO A O 1
ATOM 782 N N . GLY A 1 99 ? 6.478 -9.879 -2.515 1.00 88.44 99 GLY A N 1
ATOM 783 C CA . GLY A 1 99 ? 6.899 -8.775 -1.653 1.00 88.44 99 GLY A CA 1
ATOM 784 C C . GLY A 1 99 ? 6.156 -7.483 -1.981 1.00 88.44 99 GLY A C 1
ATOM 785 O O . GLY A 1 99 ? 5.592 -6.849 -1.091 1.00 88.44 99 GLY A O 1
ATOM 786 N N . LEU A 1 100 ? 6.063 -7.142 -3.267 1.00 89.50 100 LEU A N 1
ATOM 787 C CA . LEU A 1 100 ? 5.325 -5.971 -3.737 1.00 89.50 100 LEU A CA 1
ATOM 788 C C . LEU A 1 100 ? 3.823 -6.058 -3.415 1.00 89.50 100 LEU A C 1
ATOM 790 O O . LEU A 1 100 ? 3.231 -5.090 -2.935 1.00 89.50 100 LEU A O 1
ATOM 794 N N . SER A 1 101 ? 3.217 -7.232 -3.613 1.00 90.44 101 SER A N 1
ATOM 795 C CA . SER A 1 101 ? 1.805 -7.479 -3.283 1.00 90.44 101 SER A CA 1
ATOM 796 C C . SER A 1 101 ? 1.526 -7.252 -1.795 1.00 90.44 101 SER A C 1
ATOM 798 O O . SER A 1 101 ? 0.549 -6.594 -1.436 1.00 90.44 101 SER A O 1
ATOM 800 N N . LEU A 1 102 ? 2.414 -7.739 -0.922 1.00 89.06 102 LEU A N 1
ATOM 801 C CA . LEU A 1 102 ? 2.306 -7.565 0.526 1.00 89.06 102 LEU A CA 1
ATOM 802 C C . LEU A 1 102 ? 2.355 -6.083 0.928 1.00 89.06 102 LEU A C 1
ATOM 804 O O . LEU A 1 102 ? 1.564 -5.643 1.764 1.00 89.06 102 LEU A O 1
ATOM 808 N N . VAL A 1 103 ? 3.232 -5.294 0.297 1.00 90.75 103 VAL A N 1
ATOM 809 C CA . VAL A 1 103 ? 3.290 -3.843 0.527 1.00 90.75 103 VAL A CA 1
ATOM 810 C C . VAL A 1 103 ? 1.966 -3.187 0.159 1.00 90.75 103 VAL A C 1
ATOM 812 O O . VAL A 1 103 ? 1.417 -2.444 0.975 1.00 90.75 103 VAL A O 1
ATOM 815 N N . TYR A 1 104 ? 1.406 -3.495 -1.012 1.00 89.38 104 TYR A N 1
ATOM 816 C CA . TYR A 1 104 ? 0.128 -2.920 -1.434 1.00 89.38 104 TYR A CA 1
ATOM 817 C C . TYR A 1 104 ? -1.028 -3.262 -0.484 1.00 89.38 104 TYR A C 1
ATOM 819 O O . TYR A 1 104 ? -1.828 -2.381 -0.164 1.00 89.38 104 TYR A O 1
ATOM 827 N N . ILE A 1 105 ? -1.073 -4.489 0.046 1.00 89.88 105 ILE A N 1
ATOM 828 C CA . ILE A 1 105 ? -2.061 -4.906 1.060 1.00 89.88 105 ILE A CA 1
ATOM 829 C C . ILE A 1 105 ? -1.835 -4.193 2.409 1.00 89.88 105 ILE A C 1
ATOM 831 O O . ILE A 1 105 ? -2.750 -4.065 3.209 1.00 89.88 105 ILE A O 1
ATOM 835 N N . SER A 1 106 ? -0.634 -3.705 2.711 1.00 87.69 106 SER A N 1
ATOM 836 C CA . SER A 1 106 ? -0.385 -2.994 3.976 1.00 87.69 106 SER A CA 1
ATOM 837 C C . SER A 1 106 ? -0.731 -1.500 3.914 1.00 87.69 106 SER A C 1
ATOM 839 O O . SER A 1 106 ? -1.189 -0.922 4.901 1.00 87.69 106 SER A O 1
ATOM 841 N N . MET A 1 107 ? -0.544 -0.854 2.756 1.00 84.88 107 MET A N 1
ATOM 842 C CA . MET A 1 107 ? -0.629 0.609 2.644 1.00 84.88 107 MET A CA 1
ATOM 843 C C . MET A 1 107 ? -2.056 1.160 2.781 1.00 84.88 107 MET A C 1
ATOM 845 O O . MET A 1 107 ? -2.223 2.286 3.253 1.00 84.88 107 MET A O 1
ATOM 849 N N . GLY A 1 108 ? -3.074 0.396 2.374 1.00 83.25 108 GLY A N 1
ATOM 850 C CA . GLY A 1 108 ? -4.470 0.855 2.318 1.00 83.25 108 GLY A CA 1
ATOM 851 C C . GLY A 1 108 ? -5.301 0.590 3.575 1.00 83.25 108 GLY A C 1
ATOM 852 O O . GLY A 1 108 ? -6.417 1.092 3.684 1.00 83.25 108 GLY A O 1
ATOM 853 N N . LEU A 1 109 ? -4.770 -0.172 4.532 1.00 86.44 109 LEU A N 1
ATOM 854 C CA . LEU A 1 109 ? -5.567 -0.858 5.547 1.00 86.44 109 LEU A CA 1
ATOM 855 C C . LEU A 1 109 ? -6.422 0.087 6.412 1.00 86.44 109 LEU A C 1
ATOM 857 O O . LEU A 1 109 ? -7.628 -0.118 6.540 1.00 86.44 109 LEU A O 1
ATOM 861 N N . ALA A 1 110 ? -5.842 1.164 6.948 1.00 86.31 110 ALA A N 1
ATOM 862 C CA . ALA A 1 110 ? -6.580 2.101 7.801 1.00 86.31 110 ALA A CA 1
ATOM 863 C C . ALA A 1 110 ? -7.665 2.884 7.041 1.00 86.31 110 ALA A C 1
ATOM 865 O O . ALA A 1 110 ? -8.782 3.038 7.536 1.00 86.31 110 ALA A O 1
ATOM 866 N N . MET A 1 111 ? -7.352 3.355 5.830 1.00 88.06 111 MET A N 1
ATOM 867 C CA . MET A 1 111 ? -8.284 4.136 5.012 1.00 88.06 111 MET A CA 1
ATOM 868 C C . MET A 1 111 ? -9.453 3.256 4.557 1.00 88.06 111 MET A C 1
ATOM 870 O O . MET A 1 111 ? -10.617 3.609 4.738 1.00 88.06 111 MET A O 1
ATOM 874 N N . SER A 1 112 ? -9.152 2.068 4.031 1.00 90.50 112 SER A N 1
ATOM 875 C CA . SER A 1 112 ? -10.161 1.143 3.526 1.00 90.50 112 SER A CA 1
ATOM 876 C C . SER A 1 112 ? -11.114 0.660 4.615 1.00 90.50 112 SER A C 1
ATOM 878 O O . SER A 1 112 ? -12.318 0.660 4.382 1.00 90.50 112 SER A O 1
ATOM 880 N N . ILE A 1 113 ? -10.622 0.310 5.810 1.00 90.19 113 ILE A N 1
ATOM 881 C CA . ILE A 1 113 ? -11.497 -0.077 6.931 1.00 90.19 113 ILE A CA 1
ATOM 882 C C . ILE A 1 113 ? -12.410 1.086 7.334 1.00 90.19 113 ILE A C 1
ATOM 884 O O . ILE A 1 113 ? -13.606 0.885 7.539 1.00 90.19 113 ILE A O 1
ATOM 888 N N . PHE A 1 114 ? -11.869 2.306 7.417 1.00 89.56 114 PHE A N 1
ATOM 889 C CA . PHE A 1 114 ? -12.645 3.493 7.777 1.00 89.56 114 PHE A CA 1
ATOM 890 C C . PHE A 1 114 ? -13.769 3.790 6.776 1.00 89.56 114 PHE A C 1
ATOM 892 O O . PHE A 1 114 ? -14.887 4.102 7.187 1.00 89.56 114 PHE A O 1
ATOM 899 N N . VAL A 1 115 ? -13.490 3.675 5.473 1.00 91.06 115 VAL A N 1
ATOM 900 C CA . VAL A 1 115 ? -14.503 3.855 4.424 1.00 91.06 115 VAL A CA 1
ATOM 901 C C . VAL A 1 115 ? -15.535 2.735 4.471 1.00 91.06 115 VAL A C 1
ATOM 903 O O . VAL A 1 115 ? -16.726 3.020 4.514 1.00 91.06 115 VAL A O 1
ATOM 906 N N . LEU A 1 116 ? -15.097 1.475 4.527 1.00 90.69 116 LEU A N 1
ATOM 907 C CA . LEU A 1 116 ? -15.989 0.314 4.511 1.00 90.69 116 LEU A CA 1
ATOM 908 C C . LEU A 1 116 ? -16.907 0.241 5.734 1.00 90.69 116 LEU A C 1
ATOM 910 O O . LEU A 1 116 ? -18.019 -0.250 5.603 1.00 90.69 116 LEU A O 1
ATOM 914 N N . MET A 1 117 ? -16.487 0.724 6.910 1.00 86.44 117 MET A N 1
ATOM 915 C CA . MET A 1 117 ? -17.363 0.716 8.091 1.00 86.44 117 MET A CA 1
ATOM 916 C C . MET A 1 117 ? -18.466 1.784 8.031 1.00 86.44 117 MET A C 1
ATOM 918 O O . MET A 1 117 ? -19.406 1.727 8.822 1.00 86.44 117 MET A O 1
ATOM 922 N N . ARG A 1 118 ? -18.289 2.815 7.191 1.00 76.44 118 ARG A N 1
ATOM 923 C CA . ARG A 1 118 ? -19.216 3.950 7.047 1.00 76.44 118 ARG A CA 1
ATOM 924 C C . ARG A 1 118 ? -20.203 3.791 5.889 1.00 76.44 118 ARG A C 1
ATOM 926 O O . ARG A 1 118 ? -21.135 4.591 5.823 1.00 76.44 118 ARG A O 1
ATOM 933 N N . LEU A 1 119 ? -19.965 2.835 4.993 1.00 68.75 119 LEU A N 1
ATOM 934 C CA . LEU A 1 119 ? -20.898 2.420 3.942 1.00 68.75 119 LEU A CA 1
ATOM 935 C C . LEU A 1 119 ? -22.013 1.555 4.539 1.00 68.75 119 LEU A C 1
ATOM 937 O O . LEU A 1 119 ? -23.167 1.740 4.102 1.00 68.75 119 LEU A O 1
#

Sequence (119 aa):
MSDPFSLPTSFSLEPYSYIFSKYDFVGCFLNSTLVSLSATLLALLIYAMGAYVFAKYNFPGKNLLFILYSITLLVPAQSKAQPIFFLLIHLNLYDSLPGLSLVYISMGLAMSIFVLMRL

Foldseek 3Di:
DPDPPDDDPDDDPVVVVCCVVPDPPVVVVVLVVVLVVVLVVVLLVVLLVLLCCLQPDDDPCSVVVLVVLVVVVVDDPVNVVVVLQVVCVVVVNPPHSVSSSVVSSPPCRSVSSVVSNVD

Secondary structure (DSSP, 8-state):
---TTSPPSS---HHHHHHHHHS-HHHHHHHHHHHHHHHHHHHHHHHHHHHHHHHH---TTHHHHHHHHHHHHHS-HHHHHHHHHHHHHHTT-TT-HHHHHHHHHHHTHHHHHHHHTT-

Radius of gyration: 20.88 Å; chains: 1; bounding box: 37×38×60 Å